Protein 6IVH (pdb70)

Organism: Thermococcus onnurineus (strain NA1) (NCBI:txid523850)

Radius of gyration: 12.82 Å; Cα contacts (8 Å, |Δi|>4): 89; chains: 1; bounding box: 38×26×30 Å

Nearest PDB structures (foldseek):
  6ivh-assembly1_A  TM=1.006E+00  e=2.031E-14  Thermococcus onnurineus NA1
  7q5s-assembly1_C  TM=4.578E-01  e=5.634E+00  Thermochaetoides thermophila DSM 1495

Secondary structure (DSSP, 8-state):
---B-HHHHHHHHH---S-SSSEEHHHHHHHHHHHHH--TT---B-HHHHHHHHHHH--HHHHH----S---SEE-HHHHHHH--HHHH-

Solvent-accessible surface area: 6135 Å² total

Sequence (90 aa):
EEEITPVDILLQLVQGKVDPWNIDIVDLTEKYIERLREKELDLRVSARAILAASILVRKSEALLYAPLRRVERYYTFDDLLDALDALEEA

Structure (mmCIF, N/CA/C/O backbone):
data_6IVH
#
_entry.id   6IVH
#
_cell.length_a   76.984
_cell.length_b   76.984
_cell.length_c   39.934
_cell.angle_alpha   90.000
_cell.angle_beta   90.000
_cell.angle_gamma   120.000
#
_symmetry.space_group_name_H-M   'P 61'
#
loop_
_entity.id
_entity.type
_entity.pdbx_description
1 polymer 'Segregatio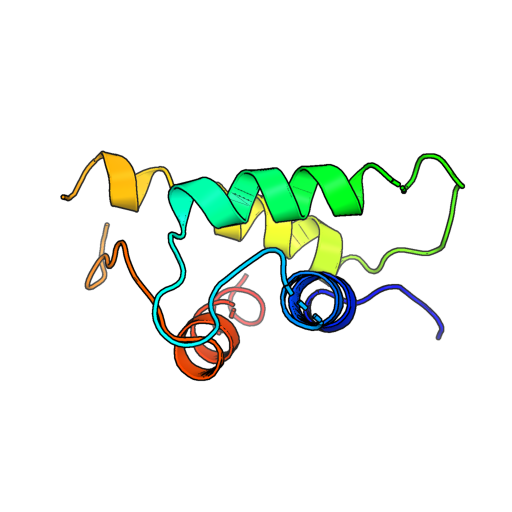n and condensation protein A'
2 water water
#
loop_
_atom_site.group_PDB
_atom_site.id
_atom_site.type_symbol
_atom_site.label_atom_id
_atom_site.label_alt_id
_atom_site.label_comp_id
_atom_site.label_asym_id
_atom_site.label_entity_id
_atom_site.label_seq_id
_atom_site.pdbx_PDB_ins_code
_atom_site.Cartn_x
_atom_site.Cartn_y
_atom_site.Cartn_z
_atom_site.occupancy
_atom_site.B_iso_or_equiv
_atom_site.auth_seq_id
_atom_site.auth_comp_id
_atom_site.auth_asym_id
_atom_site.auth_atom_id
_atom_site.pdbx_PDB_model_num
ATOM 1 N N . GLU A 1 6 ? 48.461 42.992 2.204 1.00 73.09 6 GLU A N 1
ATOM 2 C CA . GLU A 1 6 ? 47.992 43.969 1.225 1.00 72.69 6 GLU A CA 1
ATOM 3 C C . GLU A 1 6 ? 48.382 45.430 1.563 1.00 71.52 6 GLU A C 1
ATOM 4 O O . GLU A 1 6 ? 48.918 46.108 0.684 1.00 67.53 6 GLU A O 1
ATOM 10 N N . GLU A 1 7 ? 48.141 45.950 2.775 1.00 57.57 7 GLU A N 1
ATOM 11 C CA . GLU A 1 7 ? 47.389 45.340 3.874 1.00 45.27 7 GLU A CA 1
ATOM 12 C C . GLU A 1 7 ? 46.297 46.309 4.310 1.00 50.29 7 GLU A C 1
ATOM 13 O O . GLU A 1 7 ? 46.589 47.443 4.685 1.00 53.78 7 GLU A O 1
ATOM 19 N N . GLU A 1 8 ? 45.041 45.870 4.275 1.00 46.46 8 GLU 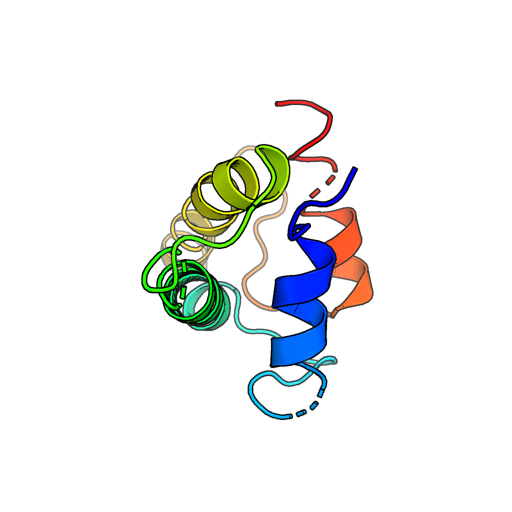A N 1
ATOM 20 C CA . GLU A 1 8 ? 43.916 46.761 4.508 1.00 40.67 8 GLU A CA 1
ATOM 21 C C . GLU A 1 8 ? 43.017 46.217 5.611 1.00 41.40 8 GLU A C 1
ATOM 22 O O . GLU A 1 8 ? 42.949 45.007 5.842 1.00 45.69 8 GLU A O 1
ATOM 28 N N . ILE A 1 9 ? 42.333 47.134 6.294 1.00 39.89 9 ILE A N 1
ATOM 29 C CA . ILE A 1 9 ? 41.326 46.754 7.279 1.00 37.91 9 ILE A CA 1
ATOM 30 C C . ILE A 1 9 ? 40.165 46.091 6.550 1.00 39.11 9 ILE A C 1
ATOM 31 O O . ILE A 1 9 ? 39.555 46.685 5.654 1.00 41.04 9 ILE A O 1
ATOM 36 N N . THR A 1 10 ? 39.860 44.866 6.929 1.00 36.49 10 THR A N 1
ATOM 37 C CA . THR A 1 10 ? 38.805 44.091 6.302 1.00 39.50 10 THR A CA 1
ATOM 38 C C . THR A 1 10 ? 37.523 44.178 7.116 1.00 31.91 10 THR A C 1
ATOM 39 O O . THR A 1 10 ? 37.546 44.563 8.289 1.00 29.75 10 THR A O 1
ATOM 43 N N . PRO A 1 11 ? 36.374 43.843 6.518 1.00 31.60 11 PRO A N 1
ATOM 44 C CA . PRO A 1 11 ? 35.125 43.836 7.300 1.00 33.04 11 PRO A CA 1
ATOM 45 C C . PRO A 1 11 ? 35.182 42.939 8.522 1.00 34.54 11 PRO A C 1
ATOM 46 O O . PRO A 1 11 ? 34.567 43.260 9.547 1.00 34.87 11 PRO A O 1
ATOM 50 N N . VAL A 1 12 ? 35.903 41.819 8.444 1.00 31.29 12 VAL A N 1
ATOM 51 C CA . VAL A 1 12 ? 35.988 40.912 9.583 1.00 34.21 12 VAL A CA 1
ATOM 52 C C . VAL A 1 12 ? 36.765 41.557 10.723 1.00 40.84 12 VAL A C 1
ATOM 53 O O . VAL A 1 12 ? 36.417 41.393 11.900 1.00 36.55 12 VAL A O 1
ATOM 57 N N . ASP A 1 13 ? 37.823 42.307 10.391 1.00 38.60 13 ASP A N 1
ATOM 58 C CA . ASP A 1 13 ? 38.617 42.991 11.409 1.00 33.26 13 ASP A CA 1
ATOM 59 C C . ASP A 1 13 ? 37.743 43.876 12.289 1.00 37.80 13 ASP A C 1
ATOM 60 O O . ASP A 1 13 ? 37.856 43.854 13.520 1.00 38.22 13 ASP A O 1
ATOM 65 N N . ILE A 1 14 ? 36.862 44.664 11.672 1.0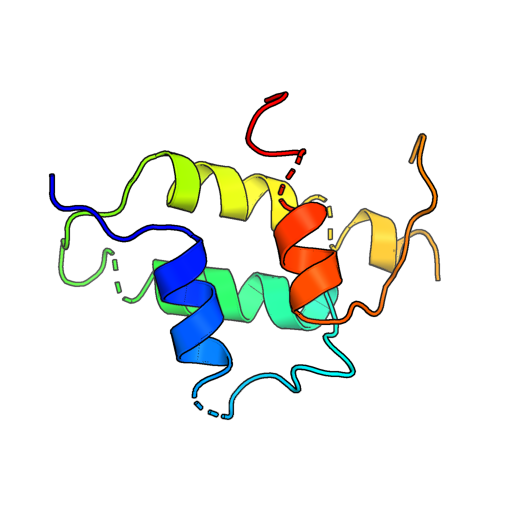0 36.86 14 ILE A N 1
ATOM 66 C CA . ILE A 1 14 ? 36.022 45.575 12.441 1.00 35.64 14 ILE A CA 1
ATOM 67 C C . ILE A 1 14 ? 35.009 44.798 13.273 1.00 39.17 14 ILE A C 1
ATOM 68 O O . ILE A 1 14 ? 34.761 45.127 14.440 1.00 35.92 14 ILE A O 1
ATOM 73 N N . LEU A 1 15 ? 34.419 43.748 12.698 1.00 40.65 15 LEU A N 1
ATOM 74 C CA . LEU A 1 15 ? 33.411 42.984 13.426 1.00 41.08 15 LEU A CA 1
ATOM 75 C C . LEU A 1 15 ? 34.026 42.228 14.598 1.00 40.27 15 LEU A C 1
ATOM 76 O O . LEU A 1 15 ? 33.444 42.191 15.689 1.00 40.88 15 LEU A O 1
ATOM 81 N N . LEU A 1 16 ? 35.208 41.632 14.398 1.00 40.42 16 LEU A N 1
ATOM 82 C CA . LEU A 1 16 ? 35.854 40.884 15.477 1.00 42.03 16 LEU A CA 1
ATOM 83 C C . LEU A 1 16 ? 36.248 4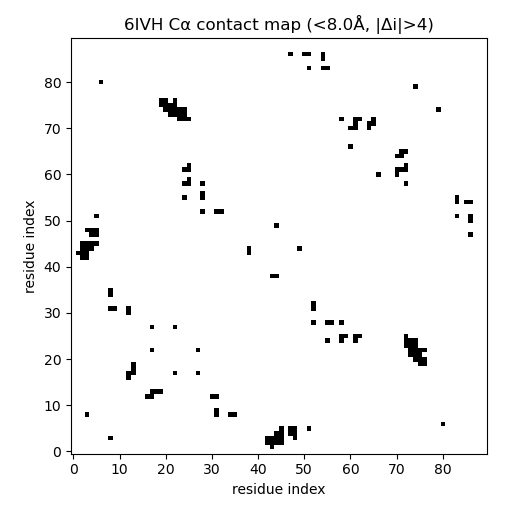1.795 16.636 1.00 43.66 16 LEU A C 1
ATOM 84 O O . LEU A 1 16 ? 36.118 41.414 17.807 1.00 44.17 16 LEU A O 1
ATOM 89 N N . GLN A 1 17 ? 36.756 42.990 16.332 1.00 42.63 17 GLN A N 1
ATOM 90 C CA . GLN A 1 17 ? 37.150 43.922 17.384 1.00 44.37 17 GLN A CA 1
ATOM 91 C C . GLN A 1 17 ? 35.940 44.428 18.161 1.00 48.42 17 GLN A C 1
ATOM 92 O O . GLN A 1 17 ? 36.056 44.765 19.345 1.00 45.44 17 GLN A O 1
ATOM 98 N N . LEU A 1 18 ? 34.779 44.504 17.508 1.00 46.54 18 LEU A N 1
ATOM 99 C CA . LEU A 1 18 ? 33.547 44.818 18.225 1.00 45.25 18 LEU A CA 1
ATOM 100 C C . LEU A 1 18 ? 33.160 43.680 19.158 1.00 47.57 18 LEU A C 1
ATOM 101 O O . LEU A 1 18 ? 32.719 43.915 20.288 1.00 47.21 18 LEU A O 1
ATOM 106 N N . VAL A 1 19 ? 33.321 42.438 18.701 1.00 43.77 19 VAL A N 1
ATOM 107 C CA . VAL A 1 19 ? 33.061 41.289 19.560 1.00 48.44 19 VAL A CA 1
ATOM 108 C C . VAL A 1 19 ? 34.099 41.214 20.673 1.00 49.79 19 VAL A C 1
ATOM 109 O O . VAL A 1 19 ? 33.762 41.051 21.851 1.00 53.59 19 VAL A O 1
ATOM 113 N N . GLN A 1 20 ? 35.379 41.344 20.314 1.00 51.06 20 GLN A N 1
ATOM 114 C CA . GLN A 1 20 ? 36.453 41.108 21.274 1.00 54.42 20 GLN A CA 1
ATOM 115 C C . GLN A 1 20 ? 36.495 42.176 22.362 1.00 57.35 20 GLN A C 1
ATOM 116 O O . GLN A 1 20 ? 36.961 41.902 23.475 1.00 59.42 20 GLN A O 1
ATOM 130 N N . GLY A 1 22 ? 33.863 43.410 23.651 1.00 52.26 22 GLY A N 1
ATOM 131 C CA . GLY A 1 22 ? 32.596 43.294 24.349 1.00 53.14 22 GLY A CA 1
ATOM 132 C C . GLY A 1 22 ? 31.575 44.350 23.992 1.00 56.77 22 GLY A C 1
ATOM 133 O O . GLY A 1 22 ? 30.775 44.740 24.848 1.00 58.77 22 GLY A O 1
ATOM 134 N N . LYS A 1 23 ? 31.581 44.832 22.749 1.00 57.73 23 LYS A N 1
ATOM 135 C CA . LYS A 1 23 ? 30.609 45.828 22.318 1.00 53.24 23 LYS A CA 1
ATOM 136 C C . LYS A 1 23 ? 29.334 45.216 21.756 1.00 59.73 23 LYS A C 1
ATOM 137 O O . LYS A 1 23 ? 28.290 45.877 21.771 1.00 59.25 23 LYS A O 1
ATOM 143 N N . VAL A 1 24 ? 29.391 43.982 21.251 1.00 53.48 24 VAL A N 1
ATOM 144 C CA . VAL A 1 24 ? 28.212 43.268 20.782 1.00 55.45 24 VAL A CA 1
ATOM 145 C C . VAL A 1 24 ? 28.212 41.883 21.415 1.00 58.67 24 VAL A C 1
ATOM 146 O O . VAL A 1 24 ? 29.253 41.352 21.807 1.00 64.36 24 VAL A O 1
ATOM 150 N N . ASP A 1 25 ? 27.021 41.301 21.524 1.00 60.09 25 ASP A N 1
ATOM 151 C CA . ASP A 1 25 ? 26.907 39.932 22.002 1.00 59.79 25 ASP A CA 1
ATOM 152 C C . ASP A 1 25 ? 26.926 38.983 20.813 1.00 61.94 25 ASP A C 1
ATOM 153 O O . ASP A 1 25 ? 26.029 39.057 19.963 1.00 59.96 25 ASP A O 1
ATOM 158 N N . PRO A 1 26 ? 27.913 38.088 20.712 1.00 59.31 26 PRO A N 1
ATOM 159 C CA . PRO A 1 26 ? 28.007 37.229 19.520 1.00 59.13 26 PRO A CA 1
ATOM 160 C C . PRO A 1 26 ? 26.791 36.350 19.299 1.00 63.98 26 PRO A C 1
ATOM 161 O O . PRO A 1 26 ? 26.532 35.948 18.157 1.00 64.98 26 PRO A O 1
ATOM 165 N N . TRP A 1 27 ? 26.031 36.038 20.349 1.00 66.23 27 TRP A N 1
ATOM 166 C CA . TRP A 1 27 ? 24.880 35.160 20.186 1.00 72.16 27 TRP A CA 1
ATOM 167 C C . TRP A 1 27 ? 23.588 35.914 19.885 1.00 69.66 27 TRP A C 1
ATOM 168 O O . TRP A 1 27 ? 22.716 35.364 19.202 1.00 69.40 27 TRP A O 1
ATOM 179 N N . ASN A 1 28 ? 23.429 37.154 20.359 1.00 65.49 28 ASN A N 1
ATOM 180 C CA . ASN A 1 28 ? 22.295 37.983 19.936 1.00 68.78 28 ASN A CA 1
ATOM 181 C C . ASN A 1 28 ? 22.815 39.354 19.484 1.00 69.77 28 ASN A C 1
ATOM 182 O O . ASN A 1 28 ? 23.040 40.283 20.262 1.00 69.85 28 ASN A O 1
ATOM 187 N N . ILE A 1 29 ? 23.030 39.476 18.181 1.00 69.15 29 ILE A N 1
ATOM 188 C CA . ILE A 1 29 ? 23.469 40.729 17.582 1.00 65.39 29 ILE A CA 1
ATOM 189 C C . ILE A 1 29 ? 22.243 41.489 17.102 1.00 62.21 29 ILE A C 1
ATOM 190 O O . ILE A 1 29 ? 21.376 40.922 16.427 1.00 69.80 29 ILE A O 1
ATOM 195 N N . ASP A 1 30 ? 22.162 42.770 17.449 1.00 62.31 30 ASP A N 1
ATOM 196 C CA . ASP A 1 30 ? 21.108 43.643 16.942 1.00 57.70 30 ASP A CA 1
ATOM 197 C C . ASP A 1 30 ? 21.642 44.350 15.701 1.00 53.60 30 ASP A C 1
ATOM 198 O O . ASP A 1 30 ? 22.507 45.226 15.804 1.00 56.03 30 ASP A O 1
ATOM 203 N N . ILE A 1 31 ? 21.124 43.973 14.527 1.00 49.23 31 ILE A N 1
ATOM 204 C CA . ILE A 1 31 ? 21.666 44.488 13.270 1.00 48.64 31 ILE A CA 1
ATOM 205 C C . ILE A 1 31 ? 21.461 45.994 13.162 1.00 52.41 31 ILE A C 1
ATOM 206 O O . ILE A 1 31 ? 22.236 46.688 12.492 1.00 50.10 31 ILE A O 1
ATOM 211 N N . VAL A 1 32 ? 20.428 46.527 13.818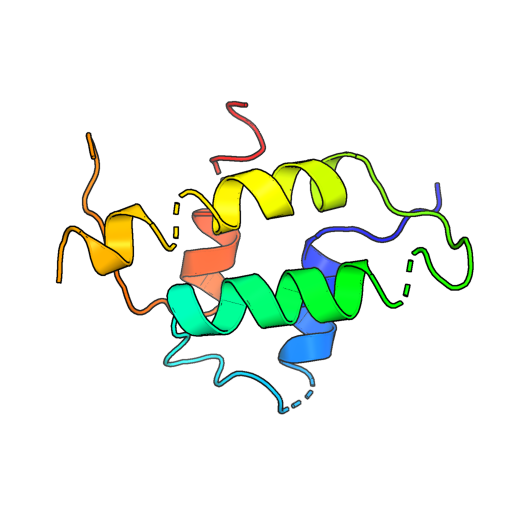 1.00 50.86 32 VAL A N 1
ATOM 212 C CA . VAL A 1 32 ? 20.228 47.972 13.837 1.00 46.68 32 VAL A CA 1
ATOM 213 C C . VAL A 1 32 ? 21.276 48.637 14.720 1.00 48.88 32 VAL A C 1
ATOM 214 O O . VAL A 1 32 ? 21.881 49.648 14.344 1.00 52.40 32 VAL A O 1
ATOM 218 N N . ASP A 1 33 ? 21.515 48.072 15.904 1.00 52.64 33 ASP A N 1
ATOM 219 C CA . ASP A 1 33 ? 22.525 48.630 16.795 1.00 51.40 33 ASP A CA 1
ATOM 220 C C . ASP A 1 33 ? 23.935 48.324 16.307 1.00 49.81 33 ASP A C 1
ATOM 221 O O . ASP A 1 33 ? 24.857 49.109 16.552 1.00 47.35 33 ASP A O 1
ATOM 226 N N . LEU A 1 34 ? 24.120 47.197 15.613 1.00 52.48 34 LEU A N 1
ATOM 227 C CA . LEU A 1 34 ? 25.444 46.830 15.120 1.00 42.08 34 LEU A CA 1
ATOM 228 C C . LEU A 1 34 ? 25.897 47.740 13.986 1.00 41.60 34 LEU A C 1
ATOM 229 O O . LEU A 1 34 ? 27.100 47.990 13.840 1.00 42.45 34 LEU A O 1
ATOM 234 N N . THR A 1 35 ? 24.959 48.238 13.178 1.00 41.24 35 THR A N 1
ATOM 235 C CA . THR A 1 35 ? 25.329 48.990 11.983 1.00 42.29 35 THR A CA 1
ATOM 236 C C . THR A 1 35 ? 26.085 50.266 12.338 1.00 35.14 35 THR A C 1
ATOM 237 O O . THR A 1 35 ? 27.139 50.556 11.760 1.00 36.80 35 THR A O 1
ATOM 241 N N . GLU A 1 36 ? 25.571 51.039 13.296 1.00 35.61 36 GLU A N 1
ATO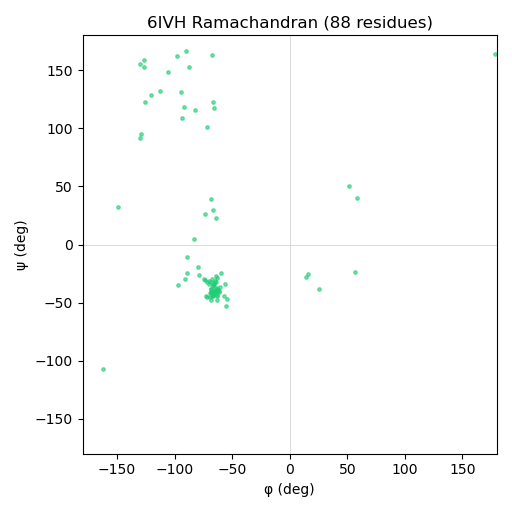M 242 C CA . GLU A 1 36 ? 26.241 52.289 13.638 1.00 44.82 36 GLU A CA 1
ATOM 243 C C . GLU A 1 36 ? 27.525 52.045 14.423 1.00 48.85 36 GLU A C 1
ATOM 244 O O . GLU A 1 36 ? 28.470 52.832 14.314 1.00 45.02 36 GLU A O 1
ATOM 250 N N . LYS A 1 37 ? 27.585 50.966 15.210 1.00 46.10 37 LYS A N 1
ATOM 251 C CA . LYS A 1 37 ? 28.842 50.605 15.862 1.00 43.65 37 LYS A CA 1
ATOM 252 C C . LYS A 1 37 ? 29.916 50.285 14.829 1.00 40.00 37 LYS A C 1
ATOM 253 O O . LYS A 1 37 ? 31.088 50.643 15.005 1.00 36.27 37 LYS A O 1
ATOM 259 N N . TYR A 1 38 ? 29.532 49.612 13.741 1.00 37.51 38 TYR A N 1
ATOM 260 C CA . TYR A 1 38 ? 30.465 49.367 12.647 1.00 36.74 38 TYR A CA 1
ATOM 261 C C . TYR A 1 38 ? 30.913 50.674 12.007 1.00 39.23 38 TYR A C 1
ATOM 262 O O . TYR A 1 38 ? 32.101 50.859 11.716 1.00 36.87 38 TYR A O 1
ATOM 271 N N . ILE A 1 39 ? 29.973 51.592 11.775 1.00 38.85 39 ILE A N 1
ATOM 272 C CA . ILE A 1 39 ? 30.316 52.870 11.160 1.00 39.76 39 ILE A CA 1
ATOM 273 C C . ILE A 1 39 ? 31.158 53.712 12.111 1.00 38.88 39 ILE A C 1
ATOM 274 O O . ILE A 1 39 ? 32.092 54.404 11.685 1.00 35.51 39 ILE A O 1
ATOM 279 N N . GLU A 1 40 ? 30.843 53.669 13.409 1.00 36.65 40 GLU A N 1
ATOM 280 C CA . GLU A 1 40 ? 31.664 54.364 14.397 1.00 42.03 40 GLU A CA 1
ATOM 281 C C . GLU A 1 40 ? 33.117 53.923 14.299 1.00 38.80 40 GLU A C 1
ATOM 282 O O . GLU A 1 40 ? 34.023 54.754 14.170 1.00 37.57 40 GLU A O 1
ATOM 288 N N . ARG A 1 41 ? 33.354 52.610 14.344 1.00 37.98 41 ARG A N 1
ATOM 289 C CA . ARG A 1 41 ? 34.719 52.100 14.262 1.00 39.28 41 ARG A CA 1
ATOM 290 C C . ARG A 1 41 ? 35.335 52.387 12.900 1.00 37.08 41 ARG A C 1
ATOM 291 O O . ARG A 1 41 ? 36.522 52.719 12.810 1.00 37.76 41 ARG A O 1
ATOM 299 N N . LEU A 1 42 ? 34.543 52.270 11.831 1.00 34.83 42 LEU A N 1
ATOM 300 C CA . LEU A 1 42 ? 35.048 52.587 10.498 1.00 33.92 42 LEU A CA 1
ATOM 301 C C . LEU A 1 42 ? 35.497 54.039 10.412 1.00 41.73 42 LEU A C 1
ATOM 302 O O . LEU A 1 42 ? 36.489 54.354 9.745 1.00 42.29 42 LEU A O 1
ATOM 307 N N . ARG A 1 43 ? 34.778 54.940 11.083 1.00 40.17 43 ARG A N 1
ATOM 308 C CA . ARG A 1 43 ? 35.193 56.337 11.115 1.00 44.90 43 ARG A CA 1
ATOM 309 C C . ARG A 1 43 ? 36.480 56.518 11.909 1.00 38.34 43 ARG A C 1
ATOM 310 O O . ARG A 1 43 ? 37.288 57.397 11.585 1.00 37.65 43 ARG A O 1
ATOM 318 N N . GLU A 1 44 ? 36.693 55.695 12.939 1.00 36.89 44 GLU A N 1
ATOM 319 C CA . GLU A 1 44 ? 37.914 55.803 13.731 1.00 45.27 44 GLU A CA 1
ATOM 320 C C . GLU A 1 44 ? 39.147 55.482 12.894 1.00 44.12 44 GLU A C 1
ATOM 321 O O . GLU A 1 44 ? 40.152 56.200 12.959 1.00 38.73 44 GLU A O 1
ATOM 335 N N . LYS A 1 46 ? 39.476 55.632 9.647 1.00 43.99 46 LYS A N 1
ATOM 336 C CA . LYS A 1 46 ? 39.651 56.649 8.617 1.00 43.07 46 LYS A CA 1
ATOM 337 C C . LYS A 1 46 ? 40.089 57.990 9.197 1.00 43.73 46 LYS A C 1
ATOM 338 O O . LYS A 1 46 ? 40.715 58.782 8.485 1.00 45.68 46 LYS A O 1
ATOM 344 N N . GLU A 1 47 ? 39.778 58.262 10.468 1.00 38.77 47 GLU A N 1
ATOM 345 C CA . GLU A 1 47 ? 40.322 59.450 11.119 1.00 42.57 47 GLU A CA 1
ATOM 346 C C . GLU A 1 47 ? 41.843 59.389 11.179 1.00 46.04 47 GLU A C 1
ATOM 347 O O . GLU A 1 47 ? 42.524 60.399 10.961 1.00 46.24 47 GLU A O 1
ATOM 353 N N . LEU A 1 48 ? 42.392 58.213 11.470 1.00 42.85 48 LEU A N 1
ATOM 354 C CA . LEU A 1 48 ? 43.834 58.016 11.479 1.00 43.01 48 LEU A CA 1
ATOM 355 C C . LEU A 1 48 ? 44.398 57.738 10.092 1.00 41.89 48 LEU A C 1
ATOM 356 O O . LEU A 1 48 ? 45.598 57.466 9.975 1.00 41.24 48 LEU A O 1
ATOM 361 N N . ASP A 1 49 ? 43.564 57.801 9.052 1.00 42.74 49 ASP A N 1
ATOM 362 C CA . ASP A 1 49 ? 43.999 57.623 7.665 1.00 46.63 49 ASP A CA 1
ATOM 363 C C . ASP A 1 49 ? 44.666 56.267 7.457 1.00 43.92 49 ASP A C 1
ATOM 364 O O . ASP A 1 49 ? 45.665 56.149 6.745 1.00 46.87 49 ASP A O 1
ATOM 369 N N . LEU A 1 50 ? 44.111 55.234 8.080 1.00 33.03 50 LEU A N 1
ATOM 370 C CA . LEU A 1 50 ? 44.628 53.887 7.910 1.00 39.35 50 LEU A CA 1
ATOM 371 C C . LEU A 1 50 ? 43.979 53.222 6.706 1.00 44.55 50 LEU A C 1
ATOM 372 O O . LEU A 1 50 ? 42.850 53.545 6.328 1.00 53.48 50 LEU A O 1
ATOM 377 N N . ARG A 1 51 ? 44.711 52.288 6.103 1.00 38.22 51 ARG A N 1
ATOM 378 C CA . ARG A 1 51 ? 44.221 51.586 4.925 1.00 37.70 51 ARG A CA 1
ATOM 379 C C . ARG A 1 51 ? 43.021 50.728 5.297 1.00 35.91 51 ARG A C 1
ATOM 380 O O . ARG A 1 51 ? 43.132 49.813 6.118 1.00 39.01 51 ARG A O 1
ATOM 388 N N . VAL A 1 52 ? 41.872 51.037 4.705 1.00 35.28 52 VAL A N 1
ATOM 389 C CA . VAL A 1 52 ? 40.643 50.280 4.899 1.00 37.91 52 VAL A CA 1
ATOM 390 C C . VAL A 1 52 ? 40.206 49.761 3.538 1.00 35.49 52 VAL A C 1
ATOM 391 O O . VAL A 1 52 ? 40.120 50.534 2.575 1.00 29.52 52 VAL A O 1
ATOM 395 N N . SER A 1 53 ? 39.945 48.458 3.452 1.00 41.23 53 SER A N 1
ATOM 396 C CA . SER A 1 53 ? 39.655 47.830 2.171 1.00 37.47 53 SER A CA 1
ATOM 397 C C . SER A 1 53 ? 38.324 48.319 1.606 1.00 40.88 53 SER A C 1
ATOM 398 O O . SER A 1 53 ? 37.486 48.890 2.312 1.00 37.31 53 SER A O 1
ATOM 401 N N . ALA A 1 54 ? 38.135 48.079 0.304 1.00 45.64 54 ALA A N 1
ATOM 402 C CA . ALA A 1 54 ? 36.870 48.421 -0.336 1.00 38.34 54 ALA A CA 1
ATOM 403 C C . ALA A 1 54 ? 35.723 47.585 0.213 1.00 36.56 54 ALA A C 1
ATOM 404 O O . ALA A 1 54 ? 34.599 48.085 0.336 1.00 35.40 54 ALA A O 1
ATOM 406 N N . ARG A 1 55 ? 35.985 46.319 0.551 1.00 32.50 55 ARG A N 1
ATOM 407 C CA . ARG A 1 55 ? 34.932 45.472 1.102 1.00 40.34 55 ARG A CA 1
ATOM 408 C C . ARG A 1 55 ? 34.428 46.020 2.430 1.00 37.06 55 ARG A C 1
ATOM 409 O O . ARG A 1 55 ? 33.224 45.979 2.710 1.00 43.93 55 ARG A O 1
ATOM 417 N N . ALA A 1 56 ? 35.332 46.549 3.258 1.00 36.81 56 ALA A N 1
ATOM 418 C CA . ALA A 1 56 ? 34.911 47.174 4.507 1.00 35.44 56 ALA A CA 1
ATOM 419 C C . ALA A 1 56 ? 34.075 48.423 4.257 1.00 34.23 56 ALA A C 1
ATOM 420 O O . ALA A 1 56 ? 33.188 48.744 5.057 1.00 29.25 56 ALA A O 1
ATOM 422 N N . ILE A 1 57 ? 34.342 49.138 3.164 1.00 27.92 57 ILE A N 1
ATOM 423 C CA . ILE A 1 57 ? 33.505 50.276 2.802 1.00 30.54 57 ILE A CA 1
ATOM 424 C C . ILE A 1 57 ? 32.156 49.796 2.284 1.00 33.22 57 ILE A C 1
ATOM 425 O O . ILE A 1 57 ? 31.105 50.326 2.663 1.00 35.95 57 ILE A O 1
ATOM 430 N N . LEU A 1 58 ? 32.163 48.778 1.419 1.00 36.65 58 LEU A N 1
ATOM 431 C CA . LEU A 1 58 ? 30.917 48.241 0.881 1.00 33.66 58 LEU A CA 1
ATOM 432 C C . LEU A 1 58 ? 30.072 47.578 1.963 1.00 37.86 58 LEU A C 1
ATOM 433 O O . LEU A 1 58 ? 28.837 47.624 1.897 1.00 36.06 58 LEU A O 1
ATOM 438 N N . ALA A 1 59 ? 30.712 46.963 2.962 1.00 37.17 59 ALA A N 1
ATOM 439 C CA . ALA A 1 59 ? 29.963 46.309 4.029 1.00 36.56 59 ALA A CA 1
ATOM 440 C C . ALA A 1 59 ? 29.131 47.305 4.826 1.00 35.00 59 ALA A C 1
ATOM 441 O O . ALA A 1 59 ? 28.080 46.943 5.367 1.00 35.49 59 ALA A O 1
ATOM 443 N N . ALA A 1 60 ? 29.582 48.558 4.912 1.00 35.55 60 ALA A N 1
ATOM 444 C CA . ALA A 1 60 ? 28.807 49.578 5.612 1.00 35.41 60 ALA A CA 1
ATOM 445 C C . ALA A 1 60 ? 27.471 49.820 4.921 1.00 39.04 60 ALA A C 1
ATOM 446 O O . ALA A 1 60 ? 26.428 49.915 5.578 1.00 35.39 60 ALA A O 1
ATOM 448 N N . SER A 1 61 ? 27.485 49.922 3.587 1.00 36.69 61 SER A N 1
ATOM 449 C CA . SER A 1 61 ? 26.243 50.113 2.844 1.00 38.02 61 SER A CA 1
ATOM 450 C C . SER A 1 61 ? 25.311 48.920 3.017 1.00 38.35 61 SER A C 1
ATOM 451 O O . SER A 1 61 ? 24.089 49.085 3.114 1.00 33.32 61 SER A O 1
ATOM 454 N N . ILE A 1 62 ? 25.873 47.710 3.064 1.00 35.31 62 ILE A N 1
ATOM 455 C CA . ILE A 1 62 ? 25.056 46.517 3.252 1.00 37.51 62 ILE A CA 1
ATOM 456 C C . ILE A 1 62 ? 24.420 46.514 4.637 1.00 35.66 62 ILE A C 1
ATOM 457 O O . ILE A 1 62 ? 23.227 46.223 4.785 1.00 39.43 62 ILE A O 1
ATOM 462 N N . LEU A 1 63 ? 25.201 46.844 5.671 1.00 35.61 63 LEU A N 1
ATOM 463 C CA . LEU A 1 63 ? 24.660 46.873 7.026 1.00 35.92 63 LEU A CA 1
ATOM 464 C C . LEU A 1 63 ? 23.589 47.943 7.182 1.00 35.68 63 LEU A C 1
ATOM 465 O O . LEU A 1 63 ? 22.645 47.764 7.961 1.00 40.33 63 LEU A O 1
ATOM 470 N N . VAL A 1 64 ? 23.714 49.059 6.460 1.00 32.14 64 VAL A N 1
ATOM 471 C CA . VAL A 1 64 ? 22.680 50.086 6.516 1.00 37.77 64 VAL A CA 1
ATOM 472 C C . VAL A 1 64 ? 21.377 49.560 5.927 1.00 37.88 64 VAL A C 1
ATOM 473 O O . VAL A 1 64 ? 20.292 49.798 6.473 1.00 35.83 64 VAL A O 1
ATOM 477 N N . ARG A 1 65 ? 21.460 48.826 4.813 1.00 32.97 65 ARG A N 1
ATOM 478 C CA . ARG A 1 65 ? 20.257 48.236 4.235 1.00 41.15 65 ARG A CA 1
ATOM 479 C C . ARG A 1 65 ? 19.674 47.163 5.145 1.00 39.75 65 ARG A C 1
ATOM 480 O O . ARG A 1 65 ? 18.453 47.090 5.324 1.00 39.68 65 ARG A O 1
ATOM 496 N N . LYS A 1 67 ? 19.811 46.967 8.290 1.00 36.94 67 LYS A N 1
ATOM 497 C CA . LYS A 1 67 ? 19.188 47.586 9.452 1.00 45.95 67 LYS A CA 1
ATOM 498 C C . LYS A 1 67 ? 17.939 48.377 9.088 1.00 51.45 67 LYS A C 1
ATOM 499 O O . LYS A 1 67 ? 17.038 48.515 9.924 1.00 48.70 67 LYS A O 1
ATOM 505 N N . SER A 1 68 ? 17.859 48.892 7.858 1.00 47.19 68 SER A N 1
ATOM 506 C CA . SER A 1 68 ? 16.639 49.560 7.420 1.00 47.24 68 SER A CA 1
ATOM 507 C C . SER A 1 68 ? 15.506 48.557 7.251 1.00 50.12 68 SER A C 1
ATOM 508 O O . SER A 1 68 ? 14.376 48.799 7.691 1.00 55.23 68 SER A O 1
ATOM 511 N N . GLU A 1 69 ? 15.793 47.421 6.612 1.00 46.77 69 GLU A N 1
ATOM 512 C CA . GLU A 1 69 ? 14.774 46.391 6.449 1.00 50.11 69 GLU A CA 1
ATOM 513 C C . GLU A 1 69 ? 14.390 45.782 7.792 1.00 52.42 69 GLU A C 1
ATOM 514 O O . GLU A 1 69 ? 13.221 45.450 8.016 1.00 54.16 69 GLU A O 1
ATOM 520 N N . ALA A 1 70 ? 15.356 45.636 8.701 1.00 49.42 70 ALA A N 1
ATOM 521 C CA . ALA A 1 70 ? 15.040 45.127 10.032 1.00 52.98 70 ALA A CA 1
ATOM 522 C C . ALA A 1 70 ? 14.063 46.044 10.754 1.00 59.73 70 ALA A C 1
ATOM 523 O O . ALA A 1 70 ? 13.146 45.573 11.437 1.00 65.77 70 ALA A O 1
ATOM 525 N N . LEU A 1 71 ? 14.241 47.360 10.615 1.00 53.74 71 LEU A N 1
ATOM 526 C CA . LEU A 1 71 ? 13.317 48.299 11.239 1.00 54.88 71 LEU A CA 1
ATOM 527 C C . LEU A 1 71 ? 11.956 48.284 10.559 1.00 58.43 71 LEU A C 1
ATOM 528 O O . LEU A 1 71 ? 10.931 48.476 11.224 1.00 62.52 71 LEU A O 1
ATOM 533 N N . LEU A 1 72 ? 11.922 48.067 9.244 1.00 57.82 72 LEU A N 1
ATOM 534 C CA . LEU A 1 72 ? 10.658 48.024 8.522 1.00 57.07 72 LEU A CA 1
ATOM 535 C C . LEU A 1 72 ? 9.938 46.691 8.674 1.00 63.09 72 LEU A C 1
ATOM 536 O O . LEU A 1 72 ? 8.727 46.628 8.440 1.00 63.43 72 LEU A O 1
ATOM 541 N N . TYR A 1 73 ? 10.648 45.630 9.061 1.00 66.86 73 TYR A N 1
ATOM 542 C CA . TYR A 1 73 ? 10.069 44.294 9.216 1.00 68.64 73 TYR A CA 1
ATOM 543 C C . TYR A 1 73 ? 10.484 43.759 10.585 1.00 68.61 73 TYR A C 1
ATOM 544 O O . TYR A 1 73 ? 11.542 43.138 10.720 1.00 64.08 73 TYR A O 1
ATOM 553 N N . ALA A 1 74 ? 9.642 44.003 11.589 1.00 76.32 74 ALA A N 1
ATOM 554 C CA . ALA A 1 74 ? 9.901 43.606 12.974 1.00 74.60 74 ALA A CA 1
ATOM 555 C C . ALA A 1 74 ? 11.222 44.176 13.483 1.00 81.04 74 ALA A C 1
ATOM 556 O O . ALA A 1 74 ? 11.359 45.388 13.665 1.00 73.13 74 ALA A O 1
ATOM 558 N N . PRO A 1 97 ? 12.829 44.049 0.651 1.00 75.93 97 PRO A N 1
ATOM 559 C CA . PRO A 1 97 ? 12.822 42.704 1.230 1.00 82.05 97 PRO A CA 1
ATOM 560 C C . PRO A 1 97 ? 13.426 41.651 0.301 1.00 91.69 97 PRO A C 1
ATOM 561 O O . PRO A 1 97 ? 14.645 41.636 0.112 1.00 94.59 97 PRO A O 1
ATOM 565 N N . LEU A 1 98 ? 12.574 40.798 -0.267 1.00 90.65 98 LEU A N 1
ATOM 566 C CA . LEU A 1 98 ? 12.991 39.683 -1.121 1.00 88.82 98 LEU A CA 1
ATOM 567 C C . LEU A 1 98 ? 14.061 38.847 -0.414 1.00 88.90 98 LEU A C 1
ATOM 568 O O . LEU A 1 98 ? 15.130 38.545 -0.948 1.00 86.03 98 LEU A O 1
ATOM 573 N N . ARG A 1 99 ? 13.750 38.487 0.830 1.00 87.33 99 ARG A N 1
ATOM 574 C CA . ARG A 1 99 ? 14.544 37.594 1.668 1.00 85.38 99 ARG A CA 1
ATOM 575 C C . ARG A 1 99 ? 13.831 37.496 3.009 1.00 85.15 99 ARG A C 1
ATOM 576 O O . ARG A 1 99 ? 12.961 38.311 3.331 1.00 89.58 99 ARG A O 1
ATOM 584 N N . ARG A 1 100 ? 14.205 36.483 3.785 1.00 83.78 100 ARG A N 1
ATOM 585 C CA . ARG A 1 100 ? 13.780 36.393 5.179 1.00 82.34 100 ARG A CA 1
ATOM 586 C C . ARG A 1 100 ? 14.540 37.451 5.968 1.00 88.16 100 ARG A C 1
ATOM 587 O O . ARG A 1 100 ? 15.713 37.270 6.305 1.00 94.69 100 ARG A O 1
ATOM 595 N N . VAL A 1 101 ? 13.881 38.570 6.251 1.00 81.93 101 VAL A N 1
ATOM 596 C CA . VAL A 1 101 ? 14.528 39.694 6.920 1.00 72.98 101 VAL A CA 1
ATOM 597 C C . VAL A 1 101 ? 14.549 39.435 8.421 1.00 69.95 101 VAL A C 1
ATOM 598 O O . VAL A 1 101 ? 13.496 39.356 9.063 1.00 72.09 101 VAL A O 1
ATOM 602 N N . GLU A 1 102 ? 15.749 39.300 8.981 1.00 75.49 102 GLU A N 1
ATOM 603 C CA . GLU A 1 102 ? 15.942 39.072 10.404 1.00 72.69 102 GLU A CA 1
ATOM 604 C C . GLU A 1 102 ? 16.461 40.346 11.060 1.00 67.67 102 GLU A C 1
ATOM 605 O O . GLU A 1 102 ? 17.185 41.133 10.442 1.00 65.39 102 GLU A O 1
ATOM 611 N N . ARG A 1 103 ? 16.090 40.541 12.325 1.00 65.05 103 ARG A N 1
ATOM 612 C CA . ARG A 1 103 ? 16.643 41.631 13.117 1.00 60.93 103 ARG A CA 1
ATOM 613 C C . ARG A 1 103 ? 17.798 41.193 14.008 1.00 60.83 103 ARG A C 1
ATOM 614 O O . ARG A 1 103 ? 18.747 41.961 14.194 1.00 64.29 103 ARG A O 1
ATOM 622 N N . TYR A 1 104 ? 17.757 39.974 14.538 1.00 57.39 104 TYR A N 1
ATOM 623 C CA . TYR A 1 104 ? 18.796 39.465 15.422 1.00 55.43 104 TYR A CA 1
ATOM 624 C C . TYR A 1 104 ? 19.546 38.328 14.739 1.00 57.81 104 TYR A C 1
ATOM 625 O O . TYR A 1 104 ? 18.929 37.417 14.178 1.00 62.69 104 TYR A O 1
ATOM 634 N N . TYR A 1 105 ? 20.877 38.391 14.789 1.00 58.19 105 TYR A N 1
ATOM 635 C CA . TYR A 1 105 ? 21.746 37.404 14.165 1.00 59.05 105 TYR A CA 1
ATOM 636 C C . TYR A 1 105 ? 22.732 36.855 15.186 1.00 64.05 105 TYR A C 1
ATOM 637 O O . TYR A 1 105 ? 23.009 37.476 16.215 1.00 62.10 105 TYR A O 1
ATOM 646 N N . THR A 1 106 ? 23.263 35.676 14.883 1.00 62.32 106 THR A N 1
ATOM 647 C CA . THR A 1 106 ? 24.480 35.216 15.528 1.00 63.77 106 THR A CA 1
ATOM 648 C C . THR A 1 106 ? 25.678 35.679 14.703 1.00 62.74 106 THR A C 1
ATOM 649 O O . THR A 1 106 ? 25.542 36.125 13.562 1.00 61.11 106 THR A O 1
ATOM 653 N N . PHE A 1 107 ? 26.869 35.578 15.297 1.00 60.00 107 PHE A N 1
ATOM 654 C CA . PHE A 1 107 ? 28.049 36.115 14.628 1.00 60.76 107 PHE A CA 1
ATOM 655 C C . PHE A 1 107 ? 28.378 35.333 13.362 1.00 64.12 107 PHE A C 1
ATOM 656 O O . PHE A 1 107 ? 28.691 35.929 12.326 1.00 61.41 107 PHE A O 1
ATOM 664 N N . ASP A 1 108 ? 28.310 34.000 13.421 1.00 68.54 108 ASP A N 1
ATOM 665 C CA . ASP A 1 108 ? 28.565 33.206 12.224 1.00 63.43 108 ASP A CA 1
ATOM 666 C C . ASP A 1 10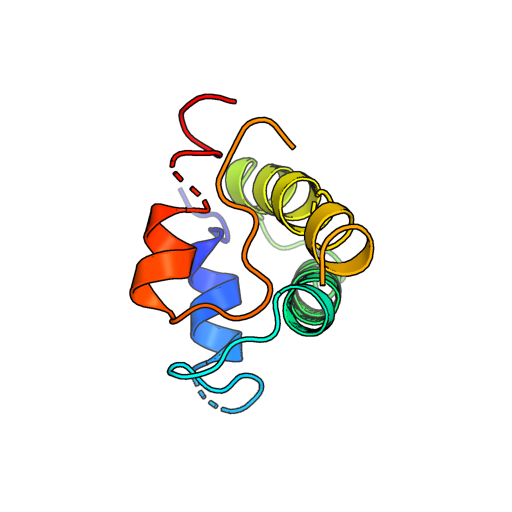8 ? 27.486 33.418 11.170 1.00 58.50 108 ASP A C 1
ATOM 667 O O . ASP A 1 108 ? 27.786 33.409 9.971 1.00 60.40 108 ASP A O 1
ATOM 672 N N . ASP A 1 109 ? 26.233 33.614 11.591 1.00 59.90 109 ASP A N 1
ATOM 673 C CA . ASP A 1 109 ? 25.163 33.867 10.629 1.00 64.79 109 ASP A CA 1
ATOM 674 C C . ASP A 1 109 ? 25.340 35.217 9.945 1.00 63.26 109 ASP A C 1
ATOM 675 O O . ASP A 1 109 ? 25.171 35.327 8.724 1.00 62.23 109 ASP A O 1
ATOM 680 N N . LEU A 1 110 ? 25.677 36.258 10.715 1.00 64.48 110 LEU A N 1
ATOM 681 C CA . LEU A 1 110 ? 25.907 37.573 10.123 1.00 58.61 110 LEU A CA 1
ATOM 682 C C . LEU A 1 110 ? 27.118 37.546 9.197 1.00 58.35 110 LEU A C 1
ATOM 683 O O . LEU A 1 110 ? 27.103 38.163 8.125 1.00 58.26 110 LEU A O 1
ATOM 688 N N . LEU A 1 111 ? 28.172 36.828 9.596 1.00 58.52 111 LEU A N 1
ATOM 689 C CA . LEU A 1 111 ? 29.350 36.676 8.748 1.00 58.21 111 LEU A CA 1
ATOM 690 C C . LEU A 1 111 ? 28.981 36.072 7.398 1.00 62.30 111 LEU A C 1
ATOM 691 O O . LEU A 1 111 ? 29.439 36.545 6.351 1.00 63.30 111 LEU A O 1
ATOM 696 N N . ASP A 1 112 ? 28.145 35.029 7.401 1.00 59.15 112 ASP A N 1
ATOM 697 C CA . ASP A 1 112 ? 27.701 34.427 6.147 1.00 59.76 112 ASP A CA 1
ATOM 698 C C . ASP A 1 112 ? 26.768 35.360 5.385 1.00 60.23 112 ASP A C 1
ATOM 699 O O . ASP A 1 112 ? 26.875 35.488 4.160 1.00 59.19 112 ASP A O 1
ATOM 704 N N . ALA A 1 113 ? 25.849 36.022 6.093 1.00 60.95 113 ALA A N 1
ATOM 705 C CA . ALA A 1 113 ? 24.914 36.927 5.431 1.00 58.95 113 ALA A CA 1
ATOM 706 C C . ALA A 1 113 ? 25.638 38.110 4.799 1.00 60.25 113 ALA A C 1
ATOM 707 O O . ALA A 1 113 ? 25.300 38.529 3.684 1.00 59.57 113 ALA A O 1
ATOM 709 N N . LEU A 1 114 ? 26.640 38.661 5.490 1.00 60.21 114 LEU A N 1
ATOM 710 C CA . LEU A 1 114 ? 27.344 39.820 4.951 1.00 58.05 114 LEU A CA 1
ATOM 711 C C . LEU A 1 114 ? 28.260 39.427 3.797 1.00 60.39 114 LEU A C 1
ATOM 712 O O . LEU A 1 114 ? 28.306 40.118 2.772 1.00 58.79 114 LEU A O 1
ATOM 725 N N . ASP A 1 116 ? 27.913 36.901 1.824 1.00 65.70 116 ASP A N 1
ATOM 726 C CA . ASP A 1 116 ? 27.084 36.569 0.669 1.00 64.50 116 ASP A CA 1
ATOM 727 C C . ASP A 1 116 ? 26.640 37.828 -0.063 1.00 60.38 116 ASP A C 1
ATOM 728 O O . ASP A 1 116 ? 26.593 37.852 -1.299 1.00 62.45 116 ASP A O 1
ATOM 733 N N . ALA A 1 117 ? 26.315 38.887 0.682 1.00 56.61 117 ALA A N 1
ATOM 734 C CA . ALA A 1 117 ? 25.950 40.147 0.048 1.00 56.07 117 ALA A CA 1
ATOM 735 C C . ALA A 1 117 ? 27.160 40.836 -0.567 1.00 58.97 117 ALA A C 1
ATOM 736 O O . ALA A 1 117 ? 27.030 41.515 -1.592 1.00 59.85 117 ALA A O 1
ATOM 738 N N . LEU A 1 118 ? 28.338 40.674 0.039 1.00 55.51 118 LEU A N 1
ATOM 739 C CA . LEU A 1 118 ? 29.538 41.307 -0.497 1.00 54.28 118 LEU A CA 1
ATOM 740 C C . LEU A 1 118 ? 29.940 40.697 -1.834 1.00 64.41 118 LEU A C 1
ATOM 741 O O . LEU A 1 118 ? 30.334 41.419 -2.757 1.00 65.13 118 LEU A O 1
ATOM 746 N N . GLU A 1 119 ? 29.842 39.372 -1.962 1.00 65.06 119 GLU A N 1
ATOM 747 C CA . GLU A 1 119 ? 30.308 38.712 -3.176 1.00 76.51 119 GLU A CA 1
ATOM 748 C C . GLU A 1 119 ? 29.331 38.826 -4.338 1.00 75.36 119 GLU A C 1
ATOM 749 O O . GLU A 1 119 ? 29.762 38.766 -5.495 1.00 81.96 119 GLU A O 1
ATOM 755 N N . GLU A 1 120 ? 28.037 38.990 -4.074 1.00 67.09 120 GLU A N 1
ATOM 756 C CA . GLU A 1 120 ? 27.097 39.230 -5.159 1.00 78.71 120 GLU A CA 1
ATOM 757 C C . GLU A 1 120 ? 26.933 40.709 -5.481 1.00 75.47 120 GLU A C 1
ATOM 758 O O . GLU A 1 120 ? 26.326 41.042 -6.505 1.00 89.30 120 GLU A O 1
ATOM 764 N N . ALA A 1 121 ? 27.460 41.600 -4.648 1.00 68.21 121 ALA A N 1
ATOM 765 C CA . ALA A 1 121 ? 27.483 43.018 -4.978 1.00 72.97 121 ALA A CA 1
ATOM 766 C C . ALA A 1 121 ? 28.471 43.261 -6.116 1.00 80.68 121 ALA A C 1
ATOM 767 O O . ALA A 1 121 ? 28.854 44.397 -6.389 1.00 86.60 121 ALA A O 1
#

Foldseek 3Di:
DDAAALVNLVVVCVVPVADQAWGFLLVVLVSLVVVVVCVVVVGHHDVLSVVLSVVSVCVVVVVVPCVPHDDDRIDHNVRVVVVSVVSVVD

B-factor: mean 53.51, std 15.43, range [24.4, 99.83]

InterPro domains:
  IPR003768 Segregation and condensation protein A [PF02616] (18-163)
  IPR003768 Segregation and condensation protein A [PTHR33969] (10-219)
  IPR023093 ScpA-l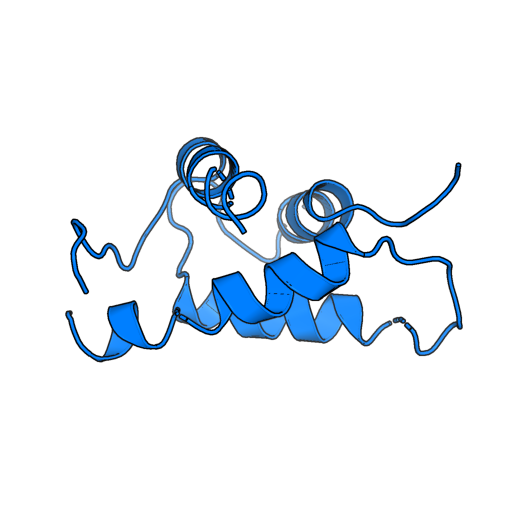ike, C-terminal [G3DSA:1.10.10.580] (147-219)